Protein AF-A0A847NN82-F1 (afdb_monomer)

Mean predicted aligned error: 9.31 Å

pLDDT: mean 82.5, std 15.73, range [40.0, 97.69]

Structure (mmCIF, N/CA/C/O backbone):
data_AF-A0A847NN82-F1
#
_entry.id   AF-A0A847NN82-F1
#
loop_
_atom_site.group_PDB
_atom_site.id
_atom_site.type_symbol
_atom_site.label_atom_id
_atom_site.label_alt_id
_atom_site.label_comp_id
_atom_site.label_asym_id
_atom_site.label_entity_id
_atom_site.label_seq_id
_atom_site.pdbx_PDB_ins_code
_atom_site.Cartn_x
_atom_site.Cartn_y
_atom_site.Cartn_z
_atom_site.occupancy
_atom_site.B_iso_or_equiv
_atom_site.auth_seq_id
_atom_site.auth_comp_id
_atom_site.auth_asym_id
_atom_site.auth_atom_id
_atom_site.pdbx_PDB_model_num
ATOM 1 N N . ALA A 1 1 ? 36.568 -30.772 -33.781 1.00 42.50 1 ALA A N 1
ATOM 2 C CA . ALA A 1 1 ? 35.154 -30.558 -34.145 1.00 42.50 1 ALA A CA 1
ATOM 3 C C . ALA A 1 1 ? 34.837 -29.087 -33.914 1.00 42.50 1 ALA A C 1
ATOM 5 O O . ALA A 1 1 ? 35.093 -28.593 -32.823 1.00 42.50 1 ALA A O 1
ATOM 6 N N . GLY A 1 2 ? 34.472 -28.372 -34.980 1.00 40.00 2 GLY A N 1
ATOM 7 C CA . GLY A 1 2 ? 34.405 -26.912 -35.021 1.00 40.00 2 GLY A CA 1
ATOM 8 C C . GLY A 1 2 ? 33.220 -26.345 -34.247 1.00 40.00 2 GLY A C 1
ATOM 9 O O . GLY A 1 2 ? 32.097 -26.820 -34.386 1.00 40.00 2 GLY A O 1
ATOM 10 N N . GLY A 1 3 ? 33.493 -25.317 -33.442 1.00 47.75 3 GLY A N 1
ATOM 11 C CA . GLY A 1 3 ? 32.472 -24.490 -32.816 1.00 47.75 3 GLY A CA 1
ATOM 12 C C . GLY A 1 3 ? 31.774 -23.648 -33.876 1.00 47.75 3 GLY A C 1
ATOM 13 O O . GLY A 1 3 ? 32.389 -22.765 -34.476 1.00 47.75 3 GLY A O 1
ATOM 14 N N . ASN A 1 4 ? 30.494 -23.939 -34.090 1.00 52.28 4 ASN A N 1
ATOM 15 C CA . ASN A 1 4 ? 29.591 -23.104 -34.862 1.00 52.28 4 ASN A CA 1
ATOM 16 C C . ASN A 1 4 ? 29.413 -21.789 -34.091 1.00 52.28 4 ASN A C 1
ATOM 18 O O . ASN A 1 4 ? 28.627 -21.702 -33.151 1.00 52.28 4 ASN A O 1
ATOM 22 N N . ARG A 1 5 ? 30.204 -20.771 -34.439 1.00 54.62 5 ARG A N 1
ATOM 23 C CA . ARG A 1 5 ? 29.883 -19.390 -34.083 1.00 54.62 5 ARG A CA 1
ATOM 24 C C . ARG A 1 5 ? 28.737 -18.990 -34.994 1.00 54.62 5 ARG A C 1
ATOM 26 O O . ARG A 1 5 ? 28.963 -18.615 -36.141 1.00 54.62 5 ARG A O 1
ATOM 33 N N . GLU A 1 6 ? 27.515 -19.157 -34.500 1.00 57.34 6 GLU A N 1
ATOM 34 C CA . GLU A 1 6 ? 26.339 -18.572 -35.126 1.00 57.34 6 GLU A CA 1
ATOM 35 C C . GLU A 1 6 ? 26.601 -17.080 -35.306 1.00 57.34 6 GLU A C 1
ATOM 37 O O . GLU A 1 6 ? 26.857 -16.334 -34.358 1.00 57.34 6 GLU A O 1
ATOM 42 N N . ASN A 1 7 ? 26.627 -16.688 -36.572 1.00 48.81 7 ASN A N 1
ATOM 43 C CA . ASN A 1 7 ? 26.827 -15.333 -37.029 1.00 48.81 7 ASN A CA 1
ATOM 44 C C . ASN A 1 7 ? 25.568 -14.537 -36.663 1.00 48.81 7 ASN A C 1
ATOM 46 O O . ASN A 1 7 ? 24.662 -14.366 -37.478 1.00 48.81 7 ASN A O 1
ATOM 50 N N . ASN A 1 8 ? 25.466 -14.131 -35.396 1.00 58.19 8 ASN A N 1
ATOM 51 C CA . ASN A 1 8 ? 24.408 -13.257 -34.926 1.00 58.19 8 ASN A CA 1
ATOM 52 C C . ASN A 1 8 ? 24.663 -11.879 -35.538 1.00 58.19 8 ASN A C 1
ATOM 54 O O . ASN A 1 8 ? 25.416 -11.068 -35.001 1.00 58.19 8 ASN A O 1
ATOM 58 N N . ASN A 1 9 ? 24.059 -11.629 -36.698 1.00 61.47 9 ASN A N 1
ATOM 59 C CA . ASN A 1 9 ? 23.967 -10.304 -37.294 1.00 61.47 9 ASN A CA 1
ATOM 60 C C . ASN A 1 9 ? 22.971 -9.461 -36.475 1.00 61.47 9 ASN A C 1
ATOM 62 O O . ASN A 1 9 ? 21.925 -9.034 -36.962 1.00 61.47 9 ASN A O 1
ATOM 66 N N . SER A 1 10 ? 23.253 -9.296 -35.183 1.00 68.38 10 SER A N 1
ATOM 67 C CA . SER A 1 10 ? 22.465 -8.482 -34.276 1.00 68.38 10 SER A CA 1
ATOM 68 C C . SER A 1 10 ? 22.718 -7.026 -34.632 1.00 68.38 10 SER 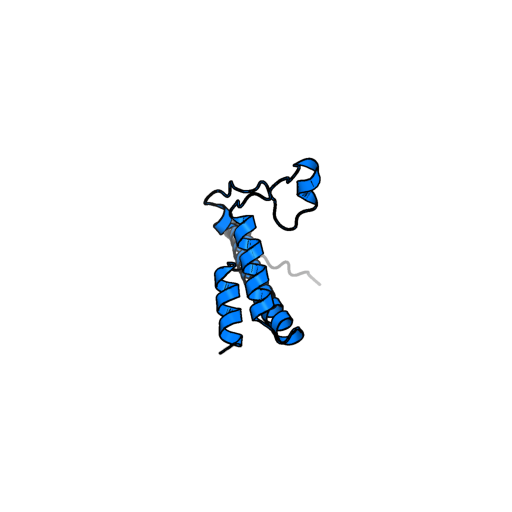A C 1
ATOM 70 O O . SER A 1 10 ? 23.780 -6.476 -34.339 1.00 68.38 10 SER A O 1
ATOM 72 N N . ASN A 1 11 ? 21.747 -6.414 -35.307 1.00 86.12 11 ASN A N 1
ATOM 73 C CA . ASN A 1 11 ? 21.803 -5.007 -35.667 1.00 86.12 11 ASN A CA 1
ATOM 74 C C . ASN A 1 11 ? 21.955 -4.169 -34.377 1.00 86.12 11 ASN A C 1
ATOM 76 O O . ASN A 1 11 ? 21.072 -4.232 -33.514 1.00 86.12 11 ASN A O 1
ATOM 80 N N . PRO A 1 12 ? 23.037 -3.381 -34.223 1.00 87.38 12 PRO A N 1
ATOM 81 C CA . PRO A 1 12 ? 23.310 -2.633 -32.995 1.00 87.38 12 PRO A CA 1
ATOM 82 C C . PRO A 1 12 ? 22.191 -1.642 -32.647 1.00 87.38 12 PRO A C 1
ATOM 84 O O . PRO A 1 12 ? 21.967 -1.357 -31.474 1.00 87.38 12 PRO A O 1
ATOM 87 N N . ILE A 1 13 ? 21.431 -1.176 -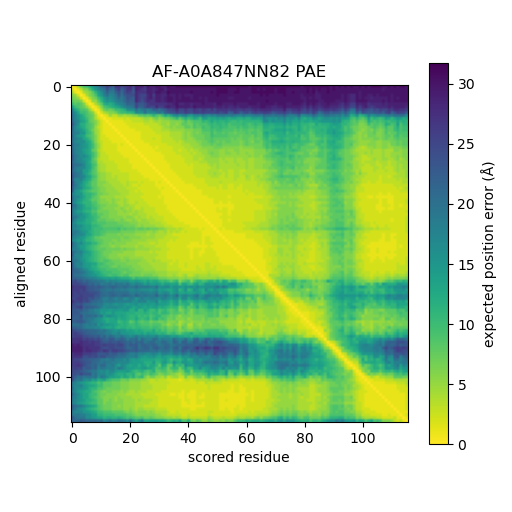33.645 1.00 91.56 13 ILE A N 1
ATOM 88 C CA . ILE A 1 13 ? 20.260 -0.314 -33.444 1.00 91.56 13 ILE A CA 1
ATOM 89 C C . ILE A 1 13 ? 19.141 -1.085 -32.733 1.00 91.56 13 ILE A C 1
ATOM 91 O O . ILE A 1 13 ? 18.533 -0.564 -31.803 1.00 91.56 13 ILE A O 1
ATOM 95 N N . ILE A 1 14 ? 18.894 -2.340 -33.122 1.00 91.38 14 ILE A N 1
ATOM 96 C CA . ILE A 1 14 ? 17.874 -3.185 -32.484 1.00 91.38 14 ILE A CA 1
ATOM 97 C C . ILE A 1 14 ? 18.259 -3.458 -31.028 1.00 91.38 14 ILE A C 1
ATOM 99 O O . ILE A 1 14 ? 17.408 -3.352 -30.149 1.00 91.38 14 ILE A O 1
ATOM 103 N N . LEU A 1 15 ? 19.537 -3.747 -30.763 1.00 91.25 15 LEU A N 1
ATOM 104 C CA . LEU A 1 15 ? 20.037 -3.952 -29.400 1.00 91.25 15 LEU A CA 1
ATOM 105 C C . LEU A 1 15 ? 19.878 -2.697 -28.533 1.00 91.25 15 LEU A C 1
ATOM 107 O O . LEU A 1 15 ? 19.452 -2.807 -27.387 1.00 91.25 15 LEU A O 1
ATOM 111 N N . LEU A 1 16 ? 20.160 -1.510 -29.081 1.00 93.31 16 LEU A N 1
ATOM 112 C CA . LEU A 1 16 ? 19.970 -0.237 -28.383 1.00 93.31 16 LEU A CA 1
ATOM 113 C C . LEU A 1 16 ? 18.492 0.012 -28.043 1.00 93.31 16 LEU A C 1
ATOM 115 O O . LEU A 1 16 ? 18.173 0.401 -26.923 1.00 93.31 16 LEU A O 1
ATOM 119 N N . VAL A 1 17 ? 17.584 -0.243 -28.990 1.00 95.25 17 VAL A N 1
ATOM 120 C CA . VAL A 1 17 ? 16.136 -0.107 -28.761 1.00 95.25 17 VAL A CA 1
ATOM 121 C C . VAL A 1 17 ? 15.672 -1.075 -27.671 1.00 95.25 17 VAL A C 1
ATOM 123 O O . VAL A 1 17 ? 14.987 -0.667 -26.734 1.00 95.25 17 VAL A O 1
ATOM 126 N N . LEU A 1 18 ? 16.089 -2.342 -27.739 1.00 94.62 18 LEU A N 1
ATOM 127 C CA . LEU A 1 18 ? 15.771 -3.350 -26.724 1.00 94.62 18 LEU A CA 1
ATOM 128 C C . LEU A 1 18 ? 16.325 -2.980 -25.344 1.00 94.62 18 LEU A C 1
ATOM 130 O O . LEU A 1 18 ? 15.634 -3.182 -24.349 1.00 94.62 18 LEU A O 1
ATOM 134 N N . ALA A 1 19 ? 17.520 -2.387 -25.280 1.00 94.44 19 ALA A N 1
ATOM 135 C CA . ALA A 1 19 ? 18.129 -1.940 -24.030 1.00 94.44 19 ALA A CA 1
ATOM 136 C C . ALA A 1 19 ? 17.307 -0.855 -23.309 1.00 94.44 19 ALA A C 1
ATOM 138 O O . ALA A 1 19 ? 17.380 -0.762 -22.088 1.00 94.44 19 ALA A O 1
ATOM 139 N N . VAL A 1 20 ? 16.499 -0.070 -24.033 1.00 94.81 20 VAL A N 1
ATOM 140 C CA . VAL A 1 20 ? 15.591 0.933 -23.445 1.00 94.81 20 VAL A CA 1
ATOM 141 C C . VAL A 1 20 ? 14.206 0.347 -23.169 1.00 94.81 20 VAL A C 1
ATOM 143 O O . VAL A 1 20 ? 13.635 0.576 -22.105 1.00 94.81 20 VAL A O 1
ATOM 146 N N . ILE A 1 21 ? 13.654 -0.429 -24.105 1.00 96.38 21 ILE A N 1
ATOM 147 C CA . ILE A 1 21 ? 12.287 -0.955 -23.995 1.00 96.38 21 ILE A CA 1
ATOM 148 C C . ILE A 1 21 ? 12.180 -2.060 -22.939 1.00 96.38 21 ILE A C 1
ATOM 150 O O . ILE A 1 21 ? 11.197 -2.096 -22.197 1.00 96.38 21 ILE A O 1
ATOM 154 N N . ALA A 1 22 ? 13.174 -2.946 -22.827 1.00 95.00 22 ALA A N 1
ATOM 155 C CA . ALA A 1 22 ? 13.103 -4.070 -21.896 1.00 95.00 22 ALA A CA 1
ATOM 156 C C . ALA A 1 22 ? 13.007 -3.630 -20.418 1.00 95.00 22 ALA A C 1
ATOM 158 O O . ALA A 1 22 ? 12.120 -4.137 -19.729 1.00 95.00 22 ALA A O 1
ATOM 159 N N . PRO A 1 23 ? 13.802 -2.661 -19.913 1.00 94.19 23 PRO A N 1
ATOM 160 C CA . PRO A 1 23 ? 13.634 -2.141 -18.553 1.00 94.19 23 PRO A CA 1
ATOM 161 C C . PRO A 1 23 ? 12.271 -1.484 -18.304 1.00 94.19 23 PRO A C 1
ATOM 163 O O . PRO A 1 23 ? 11.714 -1.632 -17.216 1.00 94.19 23 PRO A O 1
ATOM 166 N N . LEU A 1 24 ? 11.703 -0.793 -19.298 1.00 93.62 24 LEU A N 1
ATOM 167 C CA . LEU A 1 24 ? 10.379 -0.169 -19.181 1.00 93.62 24 LEU A CA 1
ATOM 168 C C . LEU A 1 24 ? 9.279 -1.229 -19.068 1.00 93.62 24 LEU A C 1
ATOM 170 O O . LEU A 1 24 ? 8.441 -1.157 -18.170 1.00 93.62 24 LEU A O 1
ATOM 174 N N . ALA A 1 25 ? 9.322 -2.250 -19.927 1.00 94.12 25 ALA A N 1
ATOM 175 C CA . ALA A 1 25 ? 8.407 -3.384 -19.853 1.00 94.12 25 ALA A CA 1
ATOM 176 C C . ALA A 1 25 ? 8.541 -4.127 -18.513 1.00 94.12 25 ALA A C 1
ATOM 178 O O . ALA A 1 25 ? 7.537 -4.406 -17.858 1.00 94.12 25 ALA A O 1
ATOM 179 N N . ALA A 1 26 ? 9.775 -4.380 -18.063 1.00 92.94 26 ALA A N 1
ATOM 180 C CA . ALA A 1 26 ? 10.043 -5.002 -16.770 1.00 92.94 26 ALA A CA 1
ATOM 181 C C . ALA A 1 26 ? 9.483 -4.173 -15.604 1.00 92.94 26 ALA A C 1
ATOM 183 O O . ALA A 1 26 ? 8.859 -4.734 -14.708 1.00 92.94 26 ALA A O 1
ATOM 184 N N . SER A 1 27 ? 9.630 -2.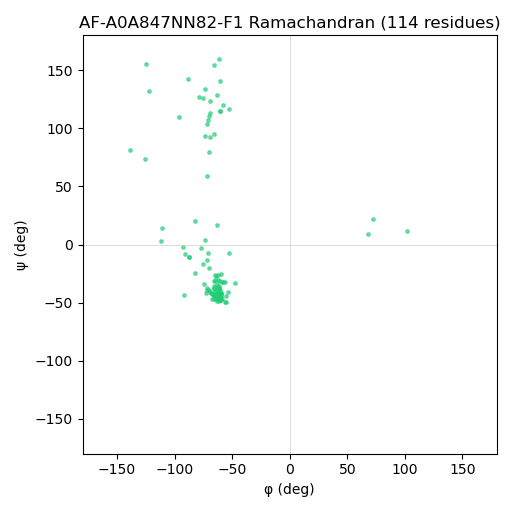845 -15.645 1.00 89.62 27 SER A N 1
ATOM 185 C CA . SER A 1 27 ? 9.095 -1.931 -14.626 1.00 89.62 27 SER A CA 1
ATOM 186 C C . SER A 1 27 ? 7.568 -1.988 -14.546 1.00 89.62 27 SER A C 1
ATOM 188 O O . SER A 1 27 ? 7.009 -2.044 -13.451 1.00 89.62 27 SER A O 1
ATOM 190 N N . ILE A 1 28 ? 6.882 -2.032 -15.694 1.00 89.69 28 ILE A N 1
ATOM 191 C CA . ILE A 1 28 ? 5.419 -2.168 -15.747 1.00 89.69 28 ILE A CA 1
ATOM 192 C C . ILE A 1 28 ? 4.990 -3.505 -15.138 1.00 89.69 28 ILE A C 1
ATOM 194 O O . ILE A 1 28 ? 4.128 -3.525 -14.262 1.00 89.69 28 ILE A O 1
ATOM 198 N N . ILE A 1 29 ? 5.623 -4.609 -15.546 1.00 91.50 29 ILE A N 1
ATOM 199 C CA . ILE A 1 29 ? 5.334 -5.946 -15.007 1.00 91.50 29 ILE A CA 1
ATOM 200 C C . ILE A 1 29 ? 5.566 -5.975 -13.493 1.00 91.50 29 ILE A C 1
ATOM 202 O O . ILE A 1 29 ? 4.709 -6.442 -12.743 1.00 91.50 29 ILE A O 1
ATOM 206 N N . GLN A 1 30 ? 6.694 -5.436 -13.027 1.00 90.12 30 GLN A N 1
ATOM 207 C CA . GLN A 1 30 ? 7.025 -5.366 -11.608 1.00 90.12 30 GLN A CA 1
ATOM 208 C C . GLN A 1 30 ? 5.979 -4.565 -10.826 1.00 90.12 30 GLN A C 1
ATOM 210 O O . GLN A 1 30 ? 5.542 -5.005 -9.761 1.00 90.12 30 GLN A O 1
ATOM 215 N N . MET A 1 31 ? 5.534 -3.424 -11.357 1.00 87.75 31 MET A N 1
ATOM 216 C CA . MET A 1 31 ? 4.484 -2.617 -10.740 1.00 87.75 31 MET A CA 1
ATOM 217 C C . MET A 1 31 ? 3.148 -3.374 -10.692 1.00 87.75 31 MET A C 1
ATOM 219 O O . MET A 1 31 ? 2.487 -3.371 -9.655 1.00 87.75 31 MET A O 1
ATOM 223 N N . SER A 1 32 ? 2.764 -4.072 -11.763 1.00 88.88 32 SER A N 1
ATOM 224 C CA . SER A 1 32 ? 1.550 -4.900 -11.794 1.00 88.88 32 SER A CA 1
ATOM 225 C C . SER A 1 32 ? 1.592 -6.044 -10.774 1.00 88.88 32 SER A C 1
ATOM 227 O O . SER A 1 32 ? 0.602 -6.287 -10.079 1.00 88.88 32 SER A O 1
ATOM 229 N N . ILE A 1 33 ? 2.740 -6.716 -10.628 1.00 90.62 33 ILE A N 1
ATOM 230 C CA . ILE A 1 33 ? 2.944 -7.760 -9.611 1.00 90.62 33 ILE A CA 1
ATOM 231 C C . ILE A 1 33 ? 2.866 -7.159 -8.202 1.00 90.62 33 ILE A C 1
ATOM 233 O O . ILE A 1 33 ? 2.205 -7.729 -7.336 1.00 90.62 33 ILE A O 1
ATOM 237 N N . SER A 1 34 ? 3.493 -6.000 -7.974 1.00 90.38 34 SER A N 1
ATOM 238 C CA . SER A 1 34 ? 3.432 -5.279 -6.694 1.00 90.38 34 SER A CA 1
ATOM 239 C C . SER A 1 34 ? 1.986 -4.980 -6.288 1.00 90.38 34 SER A C 1
ATOM 241 O O . SER A 1 34 ? 1.569 -5.344 -5.191 1.00 90.38 34 SER A O 1
ATOM 243 N N . ARG A 1 35 ? 1.182 -4.423 -7.206 1.00 91.25 35 ARG A N 1
ATOM 244 C CA . ARG A 1 35 ? -0.239 -4.129 -6.955 1.00 91.25 35 ARG A CA 1
ATOM 245 C C . ARG A 1 35 ? -1.052 -5.385 -6.657 1.00 91.25 35 ARG A C 1
ATOM 247 O O . ARG A 1 35 ? -1.822 -5.400 -5.706 1.00 91.25 35 ARG A O 1
ATOM 254 N N . SER A 1 36 ? -0.839 -6.451 -7.429 1.00 93.25 36 SER A N 1
ATOM 255 C CA . SER A 1 36 ? -1.529 -7.732 -7.217 1.00 93.25 36 SER A CA 1
ATOM 256 C C . SER A 1 36 ? -1.214 -8.328 -5.842 1.00 93.25 36 SER A C 1
ATOM 258 O O . SER A 1 36 ? -2.104 -8.853 -5.175 1.00 93.25 36 SER A O 1
ATOM 260 N N . ARG A 1 37 ? 0.043 -8.215 -5.391 1.00 94.69 37 ARG A N 1
ATOM 261 C CA . ARG A 1 37 ? 0.455 -8.634 -4.046 1.00 94.69 37 ARG A CA 1
ATOM 262 C C . ARG A 1 37 ? -0.182 -7.788 -2.949 1.00 94.69 37 ARG A C 1
ATOM 264 O O . ARG A 1 37 ? -0.546 -8.354 -1.927 1.00 94.69 37 ARG A O 1
ATOM 271 N N . GLU A 1 38 ? -0.325 -6.481 -3.157 1.00 94.38 38 GLU A N 1
ATOM 272 C CA . GLU A 1 38 ? -0.982 -5.595 -2.190 1.00 94.38 38 GLU A CA 1
ATOM 273 C C . GLU A 1 38 ? -2.446 -6.005 -1.970 1.00 94.38 38 GLU A C 1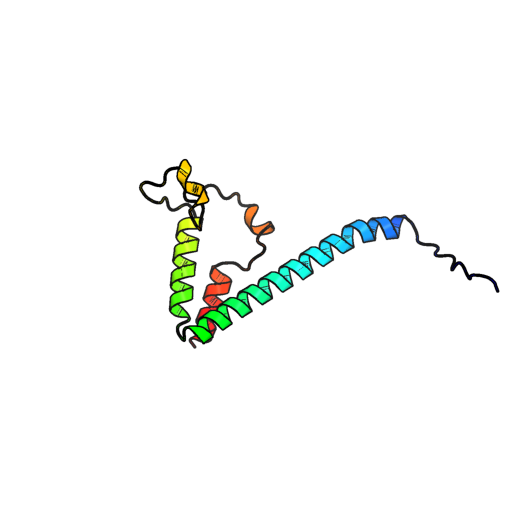
ATOM 275 O O . GLU A 1 38 ? -2.850 -6.229 -0.835 1.00 94.38 38 GLU A O 1
ATOM 280 N N . TYR A 1 39 ? -3.211 -6.229 -3.046 1.00 95.56 39 TYR A N 1
ATOM 281 C CA . TYR A 1 39 ? -4.600 -6.694 -2.932 1.00 95.56 39 TYR A CA 1
ATOM 282 C C . TYR A 1 39 ? -4.716 -8.075 -2.277 1.00 95.56 39 TYR A C 1
ATOM 284 O O . TYR A 1 39 ? -5.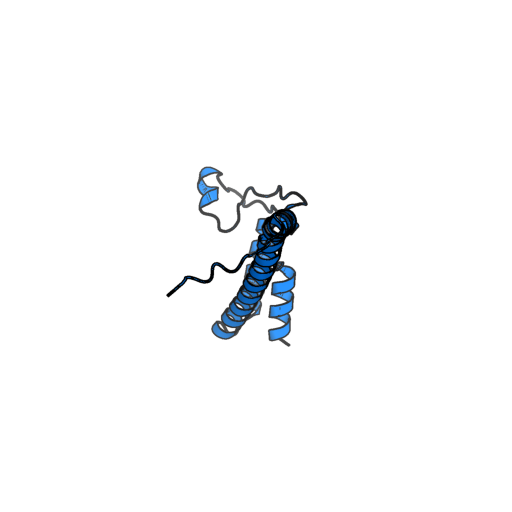640 -8.325 -1.505 1.00 95.56 39 TYR A O 1
ATOM 292 N N . ALA A 1 40 ? -3.785 -8.987 -2.576 1.00 96.69 40 ALA A N 1
ATOM 293 C CA . ALA A 1 40 ? -3.749 -10.294 -1.928 1.00 96.69 40 ALA A CA 1
ATOM 294 C C . ALA A 1 40 ? -3.443 -10.179 -0.426 1.00 96.69 40 ALA A C 1
ATOM 296 O O . ALA A 1 40 ? -4.027 -10.911 0.369 1.00 96.69 40 ALA A O 1
ATOM 297 N N . ALA A 1 41 ? -2.562 -9.254 -0.037 1.00 96.19 41 ALA A N 1
ATOM 298 C CA . ALA A 1 41 ? -2.263 -8.977 1.363 1.00 96.19 41 ALA A CA 1
ATOM 299 C C . ALA A 1 41 ? -3.470 -8.371 2.092 1.00 96.19 41 ALA A C 1
ATOM 301 O O . ALA A 1 41 ? -3.776 -8.809 3.197 1.00 96.19 41 ALA A O 1
ATOM 302 N N . ASP A 1 42 ? -4.187 -7.438 1.464 1.00 97.00 42 ASP A N 1
ATOM 303 C CA . ASP A 1 42 ? -5.399 -6.830 2.028 1.00 97.00 42 ASP A CA 1
ATOM 304 C C . ASP A 1 42 ? -6.502 -7.854 2.253 1.00 97.00 42 ASP A C 1
ATOM 306 O O . ASP A 1 42 ? -7.071 -7.930 3.342 1.00 97.00 42 ASP A O 1
ATOM 310 N N . ARG A 1 43 ? -6.753 -8.697 1.246 1.00 97.25 43 ARG A N 1
ATOM 311 C CA . ARG A 1 43 ? -7.696 -9.807 1.372 1.00 97.25 43 ARG A CA 1
ATOM 312 C C . ARG A 1 43 ? -7.271 -10.767 2.478 1.00 97.25 43 ARG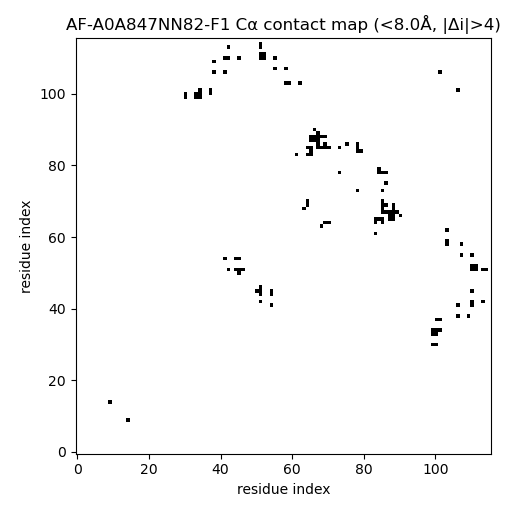 A C 1
ATOM 314 O O . ARG A 1 43 ? -8.086 -11.101 3.325 1.00 97.25 43 ARG A O 1
ATOM 321 N N . GLY A 1 44 ? -6.000 -11.168 2.511 1.00 97.69 44 GLY A N 1
ATOM 322 C CA . GLY A 1 44 ? -5.488 -12.062 3.550 1.00 97.69 44 GLY A CA 1
ATOM 323 C C . GLY A 1 44 ? -5.589 -11.464 4.957 1.00 97.69 44 GLY A C 1
ATOM 324 O O . GLY A 1 44 ? -5.910 -12.176 5.902 1.00 97.69 44 GLY A O 1
ATOM 325 N N . ALA A 1 45 ? -5.367 -10.156 5.109 1.00 96.44 45 ALA A N 1
ATOM 326 C CA . ALA A 1 45 ? -5.557 -9.458 6.377 1.00 96.44 45 ALA A CA 1
ATOM 327 C C . ALA A 1 45 ? -7.034 -9.443 6.791 1.00 96.44 45 ALA A C 1
ATOM 329 O O . ALA A 1 45 ? -7.334 -9.745 7.942 1.00 96.44 45 ALA A O 1
ATOM 330 N N . ALA A 1 46 ? -7.940 -9.154 5.856 1.00 96.94 46 ALA A N 1
ATOM 331 C CA . ALA A 1 46 ? -9.380 -9.182 6.084 1.00 96.94 46 ALA A CA 1
ATOM 332 C C . ALA A 1 46 ? -9.893 -10.586 6.453 1.00 96.94 46 ALA A C 1
ATOM 334 O O . ALA A 1 46 ? -10.689 -10.725 7.378 1.00 96.94 46 ALA A O 1
ATOM 335 N N . GLU A 1 47 ? -9.403 -11.630 5.782 1.00 96.62 47 GLU A N 1
ATOM 336 C CA . GLU A 1 47 ? -9.709 -13.032 6.096 1.00 96.62 47 GLU A CA 1
ATOM 337 C C . GLU A 1 47 ? -9.173 -13.434 7.477 1.00 96.62 47 GLU A C 1
ATOM 339 O O . GLU A 1 47 ? -9.863 -14.115 8.235 1.00 96.62 47 GLU A O 1
ATOM 344 N N . LEU A 1 48 ? -7.959 -12.996 7.829 1.00 97.19 48 LEU A N 1
ATOM 345 C CA . LEU A 1 48 ? -7.326 -13.320 9.107 1.00 97.19 48 LEU A CA 1
ATOM 346 C C . LEU A 1 48 ? -8.010 -12.625 10.289 1.00 97.19 48 LEU A C 1
ATOM 348 O O . LEU A 1 48 ? -8.132 -13.219 11.360 1.00 97.19 48 LEU A O 1
ATOM 352 N N . THR A 1 49 ? -8.423 -11.367 10.121 1.00 96.19 49 THR A N 1
ATOM 353 C CA . THR A 1 49 ? -9.131 -10.623 11.170 1.00 96.19 49 THR A CA 1
ATOM 354 C C . THR A 1 49 ? -10.617 -10.948 11.208 1.00 96.19 49 THR A C 1
ATOM 356 O O . THR A 1 49 ? -11.234 -10.751 12.248 1.00 96.19 49 THR A O 1
ATOM 359 N N . GLY A 1 50 ? -11.201 -11.411 10.099 1.00 96.06 50 GLY A N 1
ATOM 360 C CA . GLY A 1 50 ? -12.652 -11.509 9.920 1.00 96.06 50 GLY A CA 1
ATOM 361 C C . GLY A 1 50 ? -13.351 -10.146 9.839 1.00 96.06 50 GLY A C 1
ATOM 362 O O . GLY A 1 50 ? -14.576 -10.093 9.877 1.00 96.06 50 GLY A O 1
ATOM 363 N N . HIS A 1 51 ? -12.580 -9.058 9.749 1.00 95.94 51 HIS A N 1
ATOM 364 C CA . HIS A 1 51 ? -13.051 -7.680 9.869 1.00 95.94 51 HIS A CA 1
ATOM 365 C C . HIS A 1 51 ? -12.357 -6.779 8.830 1.00 95.94 51 HIS A C 1
ATOM 367 O O . HIS A 1 51 ? -11.368 -6.102 9.156 1.00 95.94 51 HIS A O 1
ATOM 373 N N . PRO A 1 52 ? -12.828 -6.773 7.565 1.00 96.75 52 PRO A N 1
ATOM 374 C CA . PRO A 1 52 ? -12.295 -5.904 6.512 1.00 96.75 52 PRO A CA 1
ATOM 375 C C . PRO A 1 52 ? -12.385 -4.409 6.871 1.00 96.75 52 PRO A C 1
ATOM 377 O O . PRO A 1 52 ? -11.503 -3.618 6.527 1.00 96.75 52 PRO A O 1
ATOM 380 N N . GLU A 1 53 ? -13.410 -4.013 7.630 1.00 97.38 53 GLU A N 1
ATOM 381 C CA . GLU A 1 53 ? -13.682 -2.635 8.042 1.00 97.38 53 GLU A CA 1
ATOM 382 C C . GLU A 1 53 ? -12.592 -2.037 8.946 1.00 97.38 53 GLU A C 1
ATOM 384 O O . GLU A 1 53 ? -12.365 -0.823 8.937 1.00 97.38 53 GLU A O 1
ATOM 389 N N . TRP A 1 54 ? -11.862 -2.868 9.698 1.00 97.19 54 TRP A N 1
ATOM 390 C CA . TRP A 1 54 ? -10.740 -2.400 10.517 1.00 97.19 54 TRP A CA 1
ATOM 391 C C . TRP A 1 54 ? -9.573 -1.943 9.651 1.00 97.19 54 TRP A C 1
ATOM 393 O O . TRP A 1 54 ? -8.957 -0.911 9.932 1.00 97.19 54 TRP A O 1
ATOM 403 N N . LEU A 1 55 ? -9.297 -2.685 8.576 1.00 96.69 55 LEU A N 1
ATOM 404 C CA . LEU A 1 55 ? -8.263 -2.319 7.619 1.00 96.69 55 LEU A CA 1
ATOM 405 C C . LEU A 1 55 ? -8.668 -1.069 6.833 1.00 96.69 55 LEU A C 1
ATOM 407 O O . LEU A 1 55 ? -7.852 -0.160 6.699 1.00 96.69 55 LEU A O 1
ATOM 411 N N . ILE A 1 56 ? -9.935 -0.958 6.417 1.00 97.44 56 ILE A N 1
ATOM 412 C CA . ILE A 1 56 ? -10.469 0.266 5.794 1.00 97.44 56 ILE A CA 1
ATOM 413 C C . ILE A 1 56 ? -10.258 1.477 6.714 1.00 97.44 56 ILE A C 1
ATOM 415 O O . ILE A 1 56 ? -9.694 2.487 6.288 1.00 97.44 56 ILE A O 1
ATOM 419 N N . SER A 1 57 ? -10.630 1.372 7.996 1.00 97.50 57 SER A N 1
ATOM 420 C CA . SER A 1 57 ? -10.438 2.457 8.969 1.00 97.50 57 SER A CA 1
ATOM 421 C C . SER A 1 57 ? -8.962 2.838 9.139 1.00 97.50 57 SER A C 1
ATOM 423 O O . SER A 1 57 ? -8.629 4.021 9.259 1.00 97.50 57 SER A O 1
ATOM 425 N N . ALA A 1 58 ? -8.060 1.853 9.143 1.00 94.69 58 ALA A N 1
ATOM 426 C CA . ALA A 1 58 ? -6.623 2.094 9.226 1.00 94.69 58 ALA A CA 1
ATOM 427 C C . ALA A 1 58 ? -6.092 2.823 7.980 1.00 94.69 58 ALA A C 1
ATOM 429 O O . ALA A 1 58 ? -5.383 3.822 8.118 1.00 94.69 58 ALA A O 1
ATOM 430 N N . LEU A 1 59 ? -6.478 2.373 6.781 1.00 94.06 59 LEU A N 1
ATOM 431 C CA . LEU A 1 59 ? -6.091 2.991 5.511 1.00 94.06 59 LEU A CA 1
ATOM 432 C C . LEU A 1 59 ? -6.563 4.446 5.425 1.00 94.06 59 LEU A C 1
ATOM 434 O O . LEU A 1 59 ? -5.767 5.324 5.096 1.00 94.06 59 LEU A O 1
ATOM 438 N N . GLN A 1 60 ? -7.810 4.726 5.810 1.00 94.31 60 GLN A N 1
ATOM 439 C CA . GLN A 1 60 ? -8.354 6.087 5.841 1.00 94.31 60 GLN A CA 1
ATOM 440 C C . GLN A 1 60 ? -7.564 7.014 6.774 1.00 94.31 60 GLN A C 1
ATOM 442 O O . GLN A 1 60 ? -7.274 8.156 6.416 1.00 94.31 60 GLN A O 1
ATOM 447 N N . LYS A 1 61 ? -7.172 6.534 7.964 1.00 90.56 61 LYS A N 1
ATOM 448 C CA . LYS A 1 61 ? -6.346 7.320 8.895 1.00 90.56 61 LYS A CA 1
ATOM 449 C C . LYS A 1 61 ? -4.966 7.608 8.310 1.00 90.56 61 LYS A C 1
ATOM 451 O O . LYS A 1 61 ? -4.504 8.742 8.392 1.00 90.56 61 LYS A O 1
ATOM 456 N N . LEU A 1 62 ? -4.312 6.606 7.722 1.00 88.00 62 LEU A N 1
ATOM 457 C CA . LEU A 1 62 ? -2.993 6.781 7.108 1.00 88.00 62 LEU A CA 1
ATOM 458 C C . LEU A 1 62 ? -3.039 7.787 5.956 1.00 88.00 62 LEU A C 1
ATOM 460 O O . LEU A 1 62 ? -2.190 8.674 5.895 1.00 88.00 62 LEU A O 1
ATOM 464 N N . ASP A 1 63 ? -4.048 7.687 5.094 1.00 87.69 63 ASP A N 1
ATOM 465 C CA . ASP A 1 63 ? -4.230 8.585 3.956 1.00 87.69 63 ASP A CA 1
ATOM 466 C C . ASP A 1 63 ? -4.501 10.027 4.408 1.00 87.69 63 ASP A C 1
ATOM 468 O O . ASP A 1 63 ? -3.856 10.960 3.932 1.00 87.69 63 ASP A O 1
ATOM 472 N N . TYR A 1 64 ? -5.349 10.208 5.426 1.00 86.12 64 TYR A N 1
ATOM 473 C CA . TYR A 1 64 ? -5.612 11.511 6.041 1.00 86.12 64 TYR A CA 1
ATOM 474 C C . TYR A 1 64 ? -4.331 12.208 6.532 1.00 86.12 64 TYR A C 1
ATOM 476 O O . TYR A 1 64 ? -4.143 13.404 6.292 1.00 86.12 64 TYR A O 1
ATOM 484 N N . TYR A 1 65 ? -3.430 11.478 7.199 1.00 81.88 65 TYR A N 1
ATOM 485 C CA . TYR A 1 65 ? -2.145 12.032 7.641 1.00 81.88 65 TYR A CA 1
ATOM 486 C C . TYR A 1 65 ? -1.157 12.220 6.482 1.00 81.88 65 TYR A C 1
ATOM 488 O O . TYR A 1 65 ? -0.419 13.206 6.464 1.00 81.88 65 TYR A O 1
ATOM 496 N N . ALA A 1 66 ? -1.179 11.342 5.476 1.00 79.75 66 ALA A N 1
ATOM 497 C CA . ALA A 1 66 ? -0.305 11.438 4.305 1.00 79.75 66 ALA A CA 1
ATOM 498 C C . ALA A 1 66 ? -0.607 12.671 3.443 1.00 79.75 66 ALA A C 1
ATOM 500 O O . ALA A 1 66 ? 0.311 13.253 2.862 1.00 79.75 66 ALA A O 1
ATOM 501 N N . GLN A 1 67 ? -1.869 13.110 3.413 1.00 78.56 67 GLN A N 1
ATOM 502 C CA . GLN A 1 67 ? -2.317 14.313 2.705 1.00 78.56 67 GLN A CA 1
ATOM 503 C C . GLN A 1 67 ? -1.913 15.636 3.388 1.00 78.56 67 GLN A C 1
ATOM 505 O O . GLN A 1 67 ? -2.257 16.712 2.904 1.00 78.56 67 GLN A O 1
ATOM 510 N N . GLY A 1 68 ? -1.140 15.595 4.479 1.00 70.50 68 GLY A N 1
ATOM 511 C CA . GLY A 1 68 ? -0.574 16.793 5.109 1.00 70.50 68 GLY A CA 1
ATOM 512 C C . GLY A 1 68 ? -1.307 17.267 6.359 1.00 70.50 68 GLY A C 1
ATOM 513 O O . GLY A 1 68 ? -1.014 18.357 6.859 1.00 70.50 68 GLY A O 1
ATOM 514 N N . SER A 1 69 ? -2.219 16.454 6.896 1.00 70.19 69 SER A N 1
ATOM 515 C CA . SER A 1 69 ? -2.792 16.689 8.220 1.00 70.19 69 SER A CA 1
ATOM 516 C C . SER A 1 69 ? -1.684 16.673 9.270 1.00 70.19 69 SER A C 1
ATOM 518 O O . SER A 1 69 ? -1.023 15.659 9.493 1.00 70.19 69 SER A O 1
ATOM 520 N N . ARG A 1 70 ? -1.459 17.820 9.917 1.00 66.56 70 ARG A N 1
ATOM 521 C CA . ARG A 1 70 ? -0.377 17.975 10.891 1.00 66.56 70 ARG A CA 1
ATOM 522 C C . ARG A 1 70 ? -0.732 17.279 12.197 1.00 66.56 70 ARG A C 1
ATOM 524 O O . ARG A 1 70 ? -1.747 17.585 12.822 1.00 66.56 70 ARG A O 1
ATOM 531 N N . LEU A 1 71 ? 0.155 16.400 12.646 1.00 70.38 71 LEU A N 1
ATOM 532 C CA . LEU A 1 71 ? 0.150 15.926 14.023 1.00 70.38 71 LEU A CA 1
ATOM 533 C C . LEU A 1 71 ? 0.564 17.085 14.937 1.00 70.38 71 LEU A C 1
ATOM 535 O O . LEU A 1 71 ? 1.616 17.701 14.751 1.00 70.38 71 LEU A O 1
ATOM 539 N N . GLN A 1 72 ? -0.289 17.412 15.908 1.00 68.69 72 GLN A N 1
ATOM 540 C CA . GLN A 1 72 ? 0.037 18.415 16.917 1.00 68.69 72 GLN A CA 1
ATOM 541 C C . GLN A 1 72 ? 1.242 17.907 17.722 1.00 68.69 72 GLN A C 1
ATOM 543 O O . GLN A 1 72 ? 1.230 16.774 18.197 1.00 68.69 72 GLN A O 1
ATOM 548 N N . ASN A 1 73 ? 2.277 18.742 17.860 1.00 72.81 73 ASN A N 1
ATOM 549 C CA . ASN A 1 73 ? 3.531 18.443 18.570 1.00 72.81 73 ASN A CA 1
ATOM 550 C C . ASN A 1 73 ? 4.495 17.454 17.880 1.00 72.81 73 ASN A C 1
ATOM 552 O O . ASN A 1 73 ? 5.346 16.875 18.551 1.00 72.81 73 ASN A O 1
ATOM 556 N N . ALA A 1 74 ? 4.411 17.262 16.560 1.00 72.19 74 ALA A N 1
ATOM 557 C CA . ALA A 1 74 ? 5.432 16.498 15.840 1.00 72.19 74 ALA A CA 1
ATOM 558 C C . ALA A 1 74 ? 6.766 17.271 15.783 1.00 72.19 74 ALA A C 1
ATOM 560 O O . ALA A 1 74 ? 6.874 18.284 15.089 1.00 72.19 74 ALA A O 1
ATOM 561 N N . ASP A 1 75 ? 7.782 16.785 16.499 1.00 79.69 75 ASP A N 1
ATOM 562 C CA . ASP A 1 75 ? 9.154 17.293 16.408 1.00 79.69 75 ASP A CA 1
ATOM 563 C C . ASP A 1 75 ? 9.835 16.719 15.147 1.00 79.69 75 ASP A C 1
ATOM 565 O O . ASP A 1 75 ? 9.856 15.491 14.988 1.00 79.69 75 ASP A O 1
ATOM 569 N N . PRO A 1 76 ? 10.423 17.547 14.260 1.00 78.69 76 PRO A N 1
ATOM 570 C CA . PRO A 1 76 ? 11.240 17.081 13.140 1.00 78.69 76 PRO A CA 1
ATOM 571 C C . PRO A 1 76 ? 12.294 16.030 13.511 1.00 78.69 76 PRO A C 1
ATOM 573 O O . PRO A 1 76 ? 12.550 15.129 12.712 1.00 78.69 76 PRO A O 1
ATOM 576 N N . SER A 1 77 ? 12.867 16.096 14.720 1.00 83.56 77 SER A N 1
ATOM 577 C CA . SER A 1 77 ? 13.838 15.106 15.208 1.00 83.56 77 SER A CA 1
ATOM 578 C C . SER A 1 77 ? 13.242 13.694 15.282 1.00 83.56 77 SER A C 1
ATOM 580 O O . SER A 1 77 ? 13.926 12.708 15.017 1.00 83.56 77 SER A O 1
ATOM 582 N N . SER A 1 78 ? 11.937 13.601 15.548 1.00 83.81 78 SER A N 1
ATOM 583 C CA . SER A 1 78 ? 11.176 12.358 15.662 1.00 83.81 78 SER A CA 1
ATOM 584 C C . SER A 1 78 ? 10.508 11.917 14.357 1.00 83.81 78 SER A C 1
ATOM 586 O O . SER A 1 78 ? 9.915 10.844 14.323 1.00 83.81 78 SER A O 1
ATOM 588 N N . ALA A 1 79 ? 10.623 12.683 13.262 1.00 80.62 79 ALA A N 1
ATOM 589 C CA . ALA A 1 79 ? 9.906 12.417 12.008 1.00 80.62 79 ALA A CA 1
ATOM 590 C C . ALA A 1 79 ? 10.158 11.007 11.431 1.00 80.62 79 ALA A C 1
ATOM 592 O O . ALA A 1 79 ? 9.259 10.414 10.842 1.00 80.62 79 ALA A O 1
ATOM 593 N N . HIS A 1 80 ? 11.354 10.451 11.645 1.00 80.56 80 HIS A N 1
ATOM 594 C CA . HIS A 1 80 ? 11.751 9.108 11.205 1.00 80.56 80 HIS A CA 1
ATOM 595 C C . HIS A 1 80 ? 11.091 7.960 11.994 1.00 80.56 80 HIS A C 1
ATOM 597 O O . HIS A 1 80 ? 11.167 6.811 11.571 1.00 80.56 80 HIS A O 1
ATOM 603 N N . MET A 1 81 ? 10.459 8.257 13.133 1.00 84.94 81 MET A N 1
ATOM 604 C CA . MET A 1 81 ? 9.731 7.284 13.955 1.00 84.94 81 MET A CA 1
ATOM 605 C C . MET A 1 81 ? 8.268 7.125 13.515 1.00 84.94 81 MET A C 1
ATOM 607 O O . MET A 1 81 ? 7.577 6.226 13.993 1.00 84.94 81 MET A O 1
ATOM 611 N N . PHE A 1 82 ? 7.767 7.999 12.636 1.00 79.81 82 PHE A N 1
ATOM 612 C CA . PHE A 1 82 ? 6.383 7.954 12.174 1.00 79.81 82 PHE A CA 1
ATOM 613 C C . PHE A 1 82 ? 6.233 7.057 10.946 1.00 79.81 82 PHE A C 1
ATOM 615 O O . PHE A 1 82 ? 7.056 7.071 10.036 1.00 79.81 82 PHE A O 1
ATOM 622 N N . ILE A 1 83 ? 5.112 6.334 10.897 1.00 81.88 83 ILE A N 1
ATOM 623 C CA . ILE A 1 83 ? 4.709 5.511 9.744 1.00 81.88 83 ILE A CA 1
ATOM 624 C C . ILE A 1 83 ? 4.467 6.390 8.507 1.00 81.88 83 ILE A C 1
ATOM 626 O O . ILE A 1 83 ? 4.785 6.008 7.385 1.00 81.88 83 ILE A O 1
ATOM 630 N N . VAL A 1 84 ? 3.912 7.584 8.723 1.00 78.44 84 VAL A N 1
ATOM 631 C CA . VAL A 1 84 ? 3.655 8.591 7.695 1.00 78.44 84 VAL A CA 1
ATOM 632 C C . VAL A 1 84 ? 4.378 9.861 8.102 1.00 78.44 84 VAL A C 1
ATOM 634 O O . VAL A 1 84 ? 4.266 10.290 9.248 1.00 78.44 84 VAL A O 1
ATOM 637 N N . ASN A 1 85 ? 5.121 10.464 7.176 1.00 76.69 85 ASN A N 1
ATOM 638 C CA . ASN A 1 85 ? 5.902 11.657 7.471 1.00 76.69 85 ASN A CA 1
ATOM 639 C C . ASN A 1 85 ? 4.974 12.803 7.942 1.00 76.69 85 ASN A C 1
ATOM 641 O O . ASN A 1 85 ? 4.181 13.311 7.150 1.00 76.69 85 ASN A O 1
ATOM 645 N N . PRO A 1 86 ? 5.092 13.267 9.201 1.00 71.38 86 PRO A N 1
ATOM 646 C CA . PRO A 1 86 ? 4.178 14.259 9.772 1.00 71.38 86 PRO A CA 1
ATOM 647 C C . PRO A 1 86 ? 4.361 15.668 9.179 1.00 71.38 86 PRO A C 1
ATOM 649 O O . PRO A 1 86 ? 3.586 16.576 9.482 1.00 71.38 86 PRO A O 1
ATOM 652 N N . LEU A 1 87 ? 5.393 15.863 8.350 1.00 70.06 87 LEU A N 1
ATOM 653 C CA . LE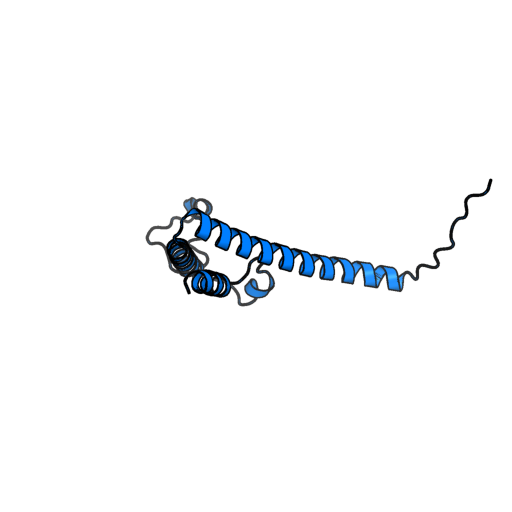U A 1 87 ? 5.767 17.124 7.711 1.00 70.06 87 LEU A CA 1
ATOM 654 C C . LEU A 1 87 ? 5.560 17.094 6.183 1.00 70.06 87 LEU A C 1
ATOM 656 O O . LEU A 1 87 ? 5.885 18.072 5.510 1.00 70.06 87 LEU A O 1
ATOM 660 N N . SER A 1 88 ? 5.024 16.006 5.611 1.00 65.31 88 SER A N 1
ATOM 661 C CA . SER A 1 88 ? 4.981 15.774 4.155 1.00 65.31 88 SER A CA 1
ATOM 662 C C . SER A 1 88 ? 3.845 16.457 3.396 1.00 65.31 88 SER A C 1
ATOM 664 O O . SER A 1 88 ? 3.547 16.041 2.278 1.00 65.31 88 SER A O 1
ATOM 666 N N . GLY A 1 89 ? 3.226 17.509 3.939 1.00 58.84 89 GLY A N 1
ATOM 667 C CA . GLY A 1 89 ? 2.109 18.240 3.312 1.00 58.84 89 GLY A CA 1
ATOM 668 C C . GLY A 1 89 ? 2.422 18.945 1.979 1.00 58.84 89 GLY A C 1
ATOM 669 O O . GLY A 1 89 ? 1.671 19.815 1.555 1.00 58.84 89 GLY A O 1
ATOM 670 N N . VAL A 1 90 ? 3.526 18.594 1.317 1.00 52.50 90 VAL A N 1
ATOM 671 C CA . VAL A 1 90 ? 3.957 19.085 0.008 1.00 52.50 90 VAL A CA 1
ATOM 672 C C . VAL A 1 90 ? 4.200 17.873 -0.898 1.00 52.50 90 VAL A C 1
ATOM 674 O O . VAL A 1 90 ? 5.341 17.498 -1.156 1.00 52.50 90 VAL A O 1
ATOM 677 N N . GLN A 1 91 ? 3.139 17.205 -1.358 1.00 56.12 91 GLN A N 1
ATOM 678 C CA . GLN A 1 91 ? 3.268 16.209 -2.426 1.00 56.12 91 GLN A CA 1
ATOM 679 C C . GLN A 1 91 ? 2.935 16.847 -3.775 1.00 56.12 91 GLN A C 1
ATOM 681 O O . GLN A 1 91 ? 1.796 17.200 -4.064 1.00 56.12 91 GLN A O 1
ATOM 686 N N . SER A 1 92 ? 3.971 17.008 -4.595 1.00 52.66 92 SER A N 1
ATOM 687 C CA . SER A 1 92 ? 3.897 17.458 -5.983 1.00 52.66 92 SER A CA 1
ATOM 688 C C . SER A 1 92 ? 3.048 16.502 -6.830 1.00 52.66 92 SER A C 1
ATOM 690 O O . SER A 1 92 ? 3.208 15.288 -6.722 1.00 52.66 92 SER A O 1
ATOM 692 N N . ASN A 1 93 ? 2.240 17.037 -7.753 1.00 53.19 93 ASN A N 1
ATOM 693 C CA . ASN A 1 93 ? 1.364 16.306 -8.695 1.00 53.19 93 ASN A CA 1
ATOM 694 C C . ASN A 1 93 ? 2.045 15.196 -9.539 1.00 53.19 93 ASN A C 1
ATOM 696 O O . ASN A 1 93 ? 1.361 14.445 -10.228 1.00 53.19 93 ASN A O 1
ATOM 700 N N . PHE A 1 94 ? 3.374 15.070 -9.483 1.00 51.53 94 PHE A N 1
ATOM 701 C CA . PHE A 1 94 ? 4.161 1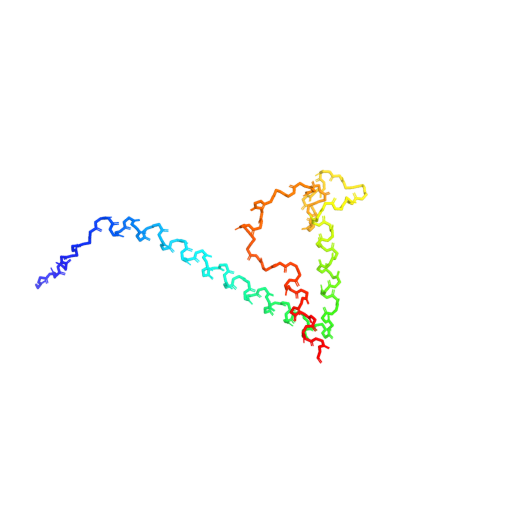4.011 -10.123 1.00 51.53 94 PHE A CA 1
ATOM 702 C C . PHE A 1 94 ? 4.330 12.741 -9.269 1.00 51.53 94 PHE A C 1
ATOM 704 O O . PHE A 1 94 ? 4.777 11.724 -9.798 1.00 51.53 94 PHE A O 1
ATOM 711 N N . SER A 1 95 ? 3.977 12.749 -7.976 1.00 57.59 95 SER A N 1
ATOM 712 C CA . SER A 1 95 ? 4.150 11.574 -7.103 1.00 57.59 95 SER A CA 1
ATOM 713 C C . SER A 1 95 ? 3.277 10.384 -7.519 1.00 57.59 95 SER A C 1
ATOM 715 O O . SER A 1 95 ? 3.659 9.239 -7.290 1.00 57.59 95 SER A O 1
ATOM 717 N N . SER A 1 96 ? 2.146 10.633 -8.191 1.00 57.06 96 SER A N 1
ATOM 718 C CA . SER A 1 96 ? 1.241 9.594 -8.703 1.00 57.06 96 SER A CA 1
ATOM 719 C C . SER A 1 96 ? 1.894 8.680 -9.745 1.00 57.06 96 SER A C 1
ATOM 721 O O . SER A 1 96 ? 1.568 7.496 -9.793 1.00 57.06 96 SER A O 1
ATOM 723 N N . LEU A 1 97 ? 2.851 9.201 -10.524 1.00 48.75 97 LEU A N 1
ATOM 724 C CA . LEU A 1 97 ? 3.562 8.461 -11.572 1.00 48.75 97 LEU A CA 1
ATOM 725 C C . LEU A 1 97 ? 4.607 7.483 -11.016 1.00 48.75 97 LEU A C 1
ATOM 727 O O . LEU A 1 97 ? 5.010 6.561 -11.718 1.00 48.75 97 LEU A O 1
ATOM 731 N N . PHE A 1 98 ? 5.003 7.643 -9.751 1.00 56.31 98 PHE A N 1
ATOM 732 C CA . PHE A 1 98 ? 5.954 6.769 -9.058 1.00 56.31 98 PHE A CA 1
ATOM 733 C C . PHE A 1 98 ? 5.293 5.929 -7.951 1.00 56.31 98 PHE A C 1
ATOM 735 O O . PHE A 1 98 ? 5.989 5.343 -7.123 1.00 56.31 98 PHE A O 1
ATOM 742 N N . ARG A 1 99 ? 3.953 5.847 -7.914 1.00 65.06 99 ARG A N 1
ATOM 743 C CA . ARG A 1 99 ? 3.236 4.998 -6.948 1.00 65.06 99 ARG A CA 1
ATOM 744 C C . ARG A 1 99 ? 3.425 3.521 -7.295 1.00 65.06 99 ARG A C 1
ATOM 746 O O . ARG A 1 99 ? 2.828 2.995 -8.234 1.00 65.06 99 ARG A O 1
ATOM 753 N N . THR A 1 100 ? 4.227 2.841 -6.482 1.00 69.75 100 THR A N 1
ATOM 754 C CA . THR A 1 100 ? 4.488 1.393 -6.552 1.00 69.75 100 THR A CA 1
ATOM 755 C C . THR A 1 100 ? 3.352 0.536 -5.977 1.00 69.75 100 THR A C 1
ATOM 757 O O . THR A 1 100 ? 3.410 -0.693 -6.059 1.00 69.75 100 THR A O 1
ATOM 760 N N . HIS A 1 101 ? 2.313 1.179 -5.435 1.00 79.38 101 HIS A N 1
ATOM 761 C CA . HIS A 1 101 ? 1.127 0.572 -4.826 1.00 79.38 101 HIS A CA 1
ATOM 762 C C . HIS A 1 101 ? -0.158 1.103 -5.495 1.00 79.38 101 HIS A C 1
ATOM 764 O O . HIS A 1 101 ? -0.126 2.194 -6.080 1.00 79.38 101 HIS A O 1
ATOM 770 N N . PRO A 1 102 ? -1.275 0.346 -5.449 1.00 85.38 102 PRO A N 1
ATOM 771 C CA . PRO A 1 102 ? -2.586 0.862 -5.844 1.00 85.38 102 PRO A CA 1
ATOM 772 C C . PRO A 1 102 ? -2.983 2.034 -4.938 1.00 85.38 102 PRO A C 1
ATOM 774 O O . PRO A 1 102 ? -2.409 2.209 -3.859 1.00 85.38 102 PRO A O 1
ATOM 777 N N . SER A 1 103 ? -3.920 2.875 -5.383 1.00 90.06 103 SER A N 1
ATOM 778 C CA . SER A 1 103 ? -4.337 4.004 -4.551 1.00 90.06 103 SER A CA 1
ATOM 779 C C . SER A 1 103 ? -5.039 3.514 -3.280 1.00 90.06 103 SER A C 1
ATOM 781 O O . SER A 1 103 ? -5.601 2.418 -3.260 1.00 90.06 103 SER A O 1
ATOM 783 N N . THR A 1 104 ? -5.015 4.323 -2.215 1.00 91.44 104 THR A N 1
ATOM 784 C CA . THR A 1 104 ? -5.746 4.019 -0.975 1.00 91.44 104 THR A CA 1
ATOM 785 C C . THR A 1 104 ? -7.222 3.743 -1.275 1.00 91.44 104 THR A C 1
ATOM 787 O O . THR A 1 104 ? -7.776 2.784 -0.748 1.00 91.44 104 THR A O 1
ATOM 790 N N . GLN A 1 105 ? -7.829 4.524 -2.176 1.00 93.12 105 GLN A N 1
ATOM 791 C CA . GLN A 1 105 ? -9.224 4.343 -2.569 1.00 93.12 105 GLN A CA 1
ATOM 792 C C . GLN A 1 105 ? -9.458 3.001 -3.274 1.00 93.12 105 GLN A C 1
ATOM 794 O O . GLN A 1 105 ? -10.341 2.267 -2.854 1.00 93.12 105 GLN A O 1
ATOM 799 N N . ASP A 1 106 ? -8.622 2.620 -4.251 1.00 94.56 106 ASP A N 1
ATOM 800 C CA . ASP A 1 106 ? -8.784 1.331 -4.950 1.00 94.56 106 ASP A CA 1
ATOM 801 C C . ASP A 1 106 ? -8.708 0.137 -3.981 1.00 94.56 106 ASP A C 1
ATOM 803 O O . ASP A 1 106 ? -9.326 -0.903 -4.204 1.00 94.56 106 ASP A O 1
ATOM 807 N N . ARG A 1 107 ? -7.906 0.258 -2.914 1.00 96.00 107 ARG A N 1
ATOM 808 C CA . ARG A 1 107 ? -7.799 -0.767 -1.864 1.00 96.00 107 ARG A CA 1
ATOM 809 C C . ARG A 1 107 ? -9.039 -0.804 -0.979 1.00 96.00 107 ARG A C 1
ATOM 811 O O . ARG A 1 107 ? -9.505 -1.891 -0.652 1.00 96.00 107 ARG A O 1
ATOM 818 N N . ILE A 1 108 ? -9.566 0.364 -0.605 1.00 96.88 108 ILE A N 1
ATOM 819 C CA . ILE A 1 108 ? -10.815 0.475 0.158 1.00 96.88 108 ILE A CA 1
ATOM 820 C C . ILE A 1 108 ? -11.962 -0.149 -0.638 1.00 96.88 108 ILE A C 1
ATOM 822 O O . ILE A 1 108 ? -12.651 -1.008 -0.100 1.00 96.88 108 ILE A O 1
ATOM 826 N N . ASP A 1 109 ? -12.100 0.185 -1.921 1.00 97.00 109 ASP A N 1
ATOM 827 C CA . ASP A 1 109 ? -13.164 -0.345 -2.781 1.00 97.00 109 ASP A CA 1
ATOM 828 C C . ASP A 1 109 ? -13.104 -1.882 -2.878 1.00 97.00 109 ASP A C 1
ATOM 830 O O . ASP A 1 109 ? -14.128 -2.563 -2.782 1.00 97.00 109 ASP A O 1
ATOM 834 N N . ALA A 1 110 ? -11.897 -2.446 -3.010 1.00 96.38 110 ALA A N 1
ATOM 835 C CA . ALA A 1 110 ? -11.691 -3.893 -3.040 1.00 96.38 110 ALA A CA 1
ATOM 836 C C . ALA A 1 110 ? -12.032 -4.575 -1.701 1.00 96.38 110 ALA A C 1
ATOM 838 O O . ALA A 1 110 ? -12.546 -5.691 -1.695 1.00 96.38 110 ALA A O 1
ATOM 839 N N . LEU A 1 111 ? -11.754 -3.923 -0.566 1.00 96.88 111 LEU A N 1
ATOM 840 C CA . LEU A 1 111 ? -12.130 -4.416 0.764 1.00 96.88 111 LEU A CA 1
ATOM 841 C C . LEU A 1 111 ? -13.640 -4.312 1.006 1.00 96.88 111 LEU A C 1
ATOM 843 O O . LEU A 1 111 ? -14.224 -5.210 1.607 1.00 96.88 111 LEU A O 1
ATOM 847 N N . GLU A 1 112 ? -14.283 -3.252 0.516 1.00 96.56 112 GLU A N 1
ATOM 848 C CA . GLU A 1 112 ? -15.738 -3.094 0.563 1.00 96.56 112 GLU A CA 1
ATOM 849 C C . GLU A 1 112 ? -16.467 -4.169 -0.240 1.00 96.56 112 GLU A C 1
ATOM 851 O O . GLU A 1 112 ? -17.534 -4.620 0.171 1.00 96.56 112 GLU A O 1
ATOM 856 N N . GLU A 1 113 ? -15.892 -4.622 -1.353 1.00 95.69 113 GLU A N 1
ATOM 857 C CA . GLU A 1 113 ? -16.446 -5.725 -2.136 1.00 95.69 113 GLU A CA 1
ATOM 858 C C . GLU A 1 113 ? -16.451 -7.057 -1.369 1.00 95.69 113 GLU A C 1
ATOM 860 O O . GLU A 1 113 ? -17.372 -7.845 -1.555 1.00 95.69 113 GLU A O 1
ATOM 865 N N . LEU A 1 114 ? -15.498 -7.288 -0.456 1.00 93.19 114 LEU A N 1
ATOM 866 C CA . LEU A 1 114 ? -15.474 -8.489 0.395 1.00 93.19 114 LEU A CA 1
ATOM 867 C C . LEU A 1 114 ? -16.584 -8.505 1.456 1.00 93.19 114 LEU A C 1
ATOM 869 O O . LEU A 1 114 ? -16.875 -9.560 2.013 1.00 93.19 114 LEU A O 1
ATOM 873 N N . MET A 1 115 ? -17.158 -7.342 1.776 1.00 90.81 115 MET A N 1
ATOM 874 C CA . MET A 1 115 ? -18.216 -7.199 2.782 1.00 90.81 115 MET A CA 1
ATOM 875 C C . MET A 1 115 ? -19.630 -7.326 2.202 1.00 90.81 115 MET A C 1
ATOM 877 O O . MET A 1 115 ? -20.593 -7.327 2.972 1.00 90.81 115 MET A O 1
ATOM 881 N N . ARG A 1 116 ? -19.770 -7.373 0.873 1.00 86.31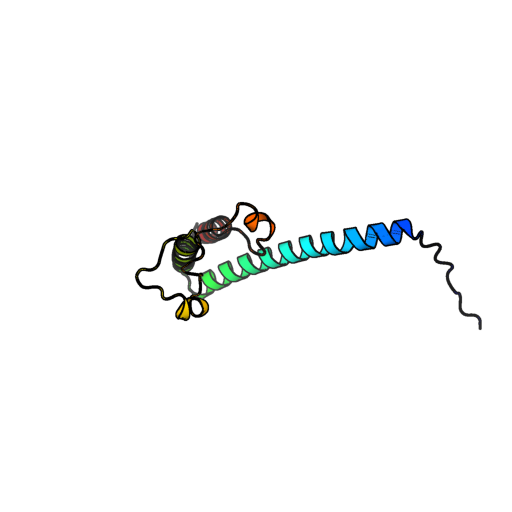 116 ARG A N 1
ATOM 882 C CA . ARG A 1 116 ? -21.062 -7.551 0.195 1.00 86.31 116 ARG A CA 1
ATOM 883 C C . ARG A 1 116 ? -21.409 -9.027 0.052 1.00 86.31 116 ARG A C 1
ATOM 885 O O . ARG A 1 116 ? -22.611 -9.333 0.208 1.00 86.31 116 ARG A O 1
#

Secondary structure (DSSP, 8-state):
-----------HHHHHHHHHHHHHHHHHHHHHHHHHHHHHHHHHHHHHHS-HHHHHHHHHHHHHHHTT-PPTT--GGGGGGSSS-TT-----TTGGGG--S--HHHHHHHHHHTT-

Foldseek 3Di:
DDDPPPPPPPPVVNVVVCVVVVVVVVVVVQLVVLAVVVLVVLVVVCVVVVHSVVVLVVLVVLVVQQCQDADPPDDPVCQVVDPHRNHNNDDDPCVVVVPSYDDSVVSSVSSVVVVD

Solvent-accessible surface area (backbone atoms only — not comparable to full-atom values): 7008 Å² total; per-residue (Å²): 136,84,82,82,74,76,82,76,83,70,52,66,68,59,53,54,51,45,65,57,49,51,59,53,55,49,50,53,52,52,38,54,52,42,32,54,50,50,56,52,50,52,51,50,49,21,65,72,67,72,42,41,66,58,54,42,55,49,50,53,53,52,49,50,35,51,72,35,48,67,56,87,87,70,51,78,92,52,38,86,78,43,96,51,49,58,80,44,58,76,77,60,91,66,55,72,84,70,54,62,54,69,53,72,64,62,52,41,55,58,44,54,59,75,75,108

Sequence (116 aa):
AGGNRENNNSNPIILLVLAVIAPLAASIIQMSISRSREYAADRGAAELTGHPEWLISALQKLDYYAQGSRLQNADPSSAHMFIVNPLSGVQSNFSSLFRTHPSTQDRIDALEELMR

Radius of gyration: 22.45 Å; Cα contacts (8 Å, |Δi|>4): 70; chains: 1; bounding box: 56×50×56 Å